Protein AF-A0A813DV75-F1 (afdb_monomer_lite)

pLDDT: mean 82.24, std 19.77, range [37.97, 97.62]

Sequence (112 aa):
MHPDEATDSVVDAALAARRPFAVVPCCVFPRLFQERRLHAGVGVVGYTGLLRYLREEDARIRAVRLPFEGRNLVLFMTSAEALVASQVLCGLLFGLLGLFASPFLKRTSASA

Radius of gyration: 17.95 Å; chains: 1; bounding box: 46×21×54 Å

Structure (mmCIF, N/CA/C/O backbone):
data_AF-A0A813DV75-F1
#
_entry.id   AF-A0A813DV75-F1
#
loop_
_atom_site.group_PDB
_atom_site.id
_atom_site.type_symbol
_atom_site.label_atom_id
_atom_site.label_alt_id
_atom_site.label_comp_id
_atom_site.label_asym_id
_atom_site.label_entity_id
_atom_site.label_seq_id
_atom_site.pdbx_PDB_ins_code
_atom_site.Cartn_x
_atom_site.Cartn_y
_atom_site.Cartn_z
_atom_site.occupancy
_atom_site.B_iso_or_equiv
_atom_site.auth_seq_id
_atom_site.auth_comp_id
_atom_site.auth_asym_id
_atom_site.auth_atom_id
_atom_site.pdbx_PDB_model_num
ATOM 1 N N . MET A 1 1 ? -5.912 13.090 -12.163 1.00 45.34 1 MET A N 1
ATOM 2 C CA . MET A 1 1 ? -4.590 13.066 -11.503 1.00 45.34 1 MET A CA 1
ATOM 3 C C . MET A 1 1 ? -4.751 12.279 -10.213 1.00 45.34 1 MET A C 1
ATOM 5 O O . MET A 1 1 ? -5.554 12.690 -9.388 1.00 45.34 1 MET A O 1
ATOM 9 N N . HIS A 1 2 ? -4.106 11.118 -10.097 1.00 61.59 2 HIS A N 1
ATOM 10 C CA . HIS A 1 2 ? -4.082 10.326 -8.864 1.00 61.59 2 HIS A CA 1
ATOM 11 C C . HIS A 1 2 ? -2.864 10.795 -8.039 1.00 61.59 2 HIS A C 1
ATOM 13 O O . HIS A 1 2 ? -1.774 10.842 -8.608 1.00 61.59 2 HIS A O 1
ATOM 19 N N . PRO A 1 3 ? -3.012 11.193 -6.761 1.00 71.38 3 PRO A N 1
ATOM 20 C CA . PRO A 1 3 ? -1.908 11.686 -5.930 1.00 71.38 3 PRO A CA 1
ATOM 21 C C . PRO A 1 3 ? -1.073 10.523 -5.362 1.00 71.38 3 PRO A C 1
ATOM 23 O O . PRO A 1 3 ? -0.962 10.346 -4.153 1.00 71.38 3 PRO A O 1
ATOM 26 N N . ASP A 1 4 ? -0.496 9.712 -6.251 1.00 82.69 4 ASP A N 1
ATOM 27 C CA . ASP A 1 4 ? 0.244 8.484 -5.907 1.00 82.69 4 ASP A CA 1
ATOM 28 C C . ASP A 1 4 ? 1.472 8.772 -5.034 1.00 82.69 4 ASP A C 1
ATOM 30 O O . ASP A 1 4 ? 1.868 7.949 -4.209 1.00 82.69 4 ASP A O 1
ATOM 34 N N . GLU A 1 5 ? 2.061 9.956 -5.210 1.00 88.75 5 GLU A N 1
ATOM 35 C CA . GLU A 1 5 ? 3.237 10.434 -4.478 1.00 88.75 5 GLU A CA 1
ATOM 36 C C . GLU A 1 5 ? 2.990 10.536 -2.967 1.00 88.75 5 GLU A C 1
ATOM 38 O O . GLU A 1 5 ? 3.929 10.416 -2.188 1.00 88.75 5 GLU A O 1
ATOM 43 N N . ALA A 1 6 ? 1.733 10.698 -2.543 1.00 90.62 6 ALA A N 1
ATOM 44 C CA . ALA A 1 6 ? 1.367 10.812 -1.135 1.00 90.62 6 ALA A CA 1
ATOM 45 C C . ALA A 1 6 ? 1.151 9.456 -0.441 1.00 90.62 6 ALA A C 1
ATOM 47 O O . ALA A 1 6 ? 0.859 9.441 0.754 1.00 90.62 6 ALA A O 1
ATOM 48 N N . THR A 1 7 ? 1.258 8.326 -1.156 1.00 94.31 7 THR A N 1
ATOM 49 C CA . THR A 1 7 ? 0.948 6.994 -0.598 1.00 94.31 7 THR A CA 1
ATOM 50 C C . THR A 1 7 ? 1.753 6.709 0.667 1.00 94.31 7 THR A C 1
ATOM 52 O O . THR A 1 7 ? 1.171 6.319 1.677 1.00 94.31 7 THR A O 1
ATOM 55 N N . ASP A 1 8 ? 3.062 6.959 0.633 1.00 93.62 8 ASP A N 1
ATOM 56 C CA . ASP A 1 8 ? 3.959 6.712 1.766 1.00 93.62 8 ASP A CA 1
ATOM 57 C C . ASP A 1 8 ? 3.582 7.613 2.940 1.00 93.62 8 ASP A C 1
ATOM 59 O O . ASP A 1 8 ? 3.293 7.128 4.027 1.00 93.62 8 ASP A O 1
ATOM 63 N N . SER A 1 9 ? 3.429 8.916 2.690 1.00 94.88 9 SER A N 1
ATOM 64 C CA . SER A 1 9 ? 3.064 9.882 3.729 1.00 94.88 9 SER A CA 1
ATOM 65 C C . SER A 1 9 ? 1.718 9.572 4.389 1.00 94.88 9 SER A C 1
ATOM 67 O O . SER A 1 9 ? 1.551 9.812 5.583 1.00 94.88 9 SER A O 1
ATOM 69 N N . VAL A 1 10 ? 0.748 9.036 3.641 1.00 95.12 10 VAL A N 1
ATOM 70 C CA . VAL A 1 10 ? -0.541 8.595 4.195 1.00 95.12 10 VAL A CA 1
ATOM 71 C C . VAL A 1 10 ? -0.352 7.400 5.127 1.00 95.12 10 VAL A C 1
ATOM 73 O O . VAL A 1 10 ? -0.934 7.384 6.213 1.00 95.12 10 VAL A O 1
ATOM 76 N N . VAL A 1 11 ? 0.448 6.412 4.718 1.00 96.00 11 VAL A N 1
ATOM 77 C CA . VAL A 1 11 ? 0.739 5.219 5.524 1.00 96.00 11 VAL A CA 1
ATOM 78 C C . VAL A 1 11 ? 1.507 5.614 6.785 1.00 96.00 11 VAL A C 1
ATOM 80 O O . VAL A 1 11 ? 1.063 5.290 7.887 1.00 96.00 11 VAL A O 1
ATOM 83 N N . ASP A 1 12 ? 2.567 6.408 6.648 1.00 95.81 12 ASP A N 1
ATOM 84 C CA . ASP A 1 12 ? 3.391 6.894 7.756 1.00 95.81 12 ASP A CA 1
ATOM 85 C C . ASP A 1 12 ? 2.563 7.681 8.772 1.00 95.81 12 ASP A C 1
ATOM 87 O O . ASP A 1 12 ? 2.607 7.411 9.976 1.00 95.81 12 ASP A O 1
ATOM 91 N N . ALA A 1 13 ? 1.745 8.626 8.298 1.00 96.44 13 ALA A N 1
ATOM 92 C CA . ALA A 1 13 ? 0.881 9.421 9.162 1.00 96.44 13 ALA A CA 1
ATOM 93 C C . ALA A 1 13 ? -0.150 8.551 9.894 1.00 96.44 13 ALA A C 1
ATOM 95 O O . ALA A 1 13 ? -0.406 8.766 11.082 1.00 96.44 13 ALA A O 1
ATOM 96 N N . ALA A 1 14 ? -0.734 7.555 9.221 1.00 95.81 14 ALA A N 1
ATOM 97 C CA . ALA A 1 14 ? -1.694 6.646 9.836 1.00 95.81 14 ALA A CA 1
ATOM 98 C C . ALA A 1 14 ? -1.046 5.764 10.913 1.00 95.81 14 ALA A C 1
ATOM 100 O O . ALA A 1 14 ? -1.611 5.619 12.002 1.00 95.81 14 ALA A O 1
ATOM 101 N N . LEU A 1 15 ? 0.148 5.227 10.647 1.00 94.94 15 LEU A N 1
ATOM 102 C CA . LEU A 1 15 ? 0.916 4.434 11.606 1.00 94.94 15 LEU A CA 1
ATOM 103 C C . LEU A 1 15 ? 1.321 5.277 12.822 1.00 94.94 15 LEU A C 1
ATOM 105 O O . LEU A 1 15 ? 1.054 4.878 13.960 1.00 94.94 15 LEU A O 1
ATOM 109 N N . ALA A 1 16 ? 1.866 6.477 12.596 1.00 94.81 16 ALA A N 1
ATOM 110 C CA . ALA A 1 16 ? 2.257 7.410 13.652 1.00 94.81 16 ALA A CA 1
ATOM 111 C C . ALA A 1 16 ? 1.061 7.836 14.520 1.00 94.81 16 ALA A C 1
ATOM 113 O O . ALA A 1 16 ? 1.148 7.858 15.749 1.00 94.81 16 ALA A O 1
ATOM 114 N N . ALA A 1 17 ? -0.088 8.111 13.898 1.00 94.38 17 ALA A N 1
ATOM 115 C CA . ALA A 1 17 ? -1.315 8.489 14.593 1.00 94.38 17 ALA A CA 1
ATOM 116 C C . ALA A 1 17 ? -2.096 7.293 15.171 1.00 94.38 17 ALA A C 1
ATOM 118 O O . ALA A 1 17 ? -3.133 7.499 15.810 1.00 94.38 17 ALA A O 1
ATOM 119 N N . ARG A 1 18 ? -1.637 6.052 14.942 1.00 93.38 18 ARG A N 1
ATOM 120 C CA . ARG A 1 18 ? -2.342 4.803 15.287 1.00 93.38 18 ARG A CA 1
ATOM 121 C C . ARG A 1 18 ? -3.793 4.807 14.801 1.00 93.38 18 ARG A C 1
ATOM 123 O O . ARG A 1 18 ? -4.721 4.471 15.542 1.00 93.38 18 ARG A O 1
ATOM 130 N N . ARG A 1 19 ? -4.004 5.236 13.557 1.00 94.88 19 ARG A N 1
ATOM 131 C CA . ARG A 1 19 ? -5.320 5.287 12.917 1.00 94.88 19 ARG A CA 1
ATOM 132 C C . ARG A 1 19 ? -5.460 4.169 11.887 1.00 94.88 19 ARG A C 1
ATOM 134 O O . ARG A 1 19 ? -4.482 3.820 11.230 1.00 94.88 19 ARG A O 1
ATOM 141 N N . PRO A 1 20 ? -6.672 3.609 11.731 1.00 96.44 20 PRO A N 1
ATOM 142 C CA . PRO A 1 20 ? -6.949 2.740 10.599 1.00 96.44 20 PRO A CA 1
ATOM 143 C C . PRO A 1 20 ? -6.764 3.507 9.288 1.00 96.44 20 PRO A C 1
ATOM 145 O O . PRO A 1 20 ? -7.029 4.710 9.225 1.00 96.44 20 PRO A O 1
ATOM 148 N N . PHE A 1 21 ? -6.365 2.801 8.236 1.00 96.69 21 PHE A N 1
ATOM 149 C CA . PHE A 1 21 ? -6.218 3.374 6.902 1.00 96.69 21 PHE A CA 1
ATOM 150 C C . PHE A 1 21 ? -6.517 2.337 5.823 1.00 96.69 21 PHE A C 1
ATOM 152 O O . PHE A 1 21 ? -6.509 1.133 6.083 1.00 96.69 21 PHE A O 1
ATOM 159 N N . ALA A 1 22 ? -6.754 2.820 4.607 1.00 96.69 22 ALA A N 1
ATOM 160 C CA . ALA A 1 22 ? -6.820 2.012 3.402 1.00 96.69 22 ALA A CA 1
ATOM 161 C C . ALA A 1 22 ? -6.269 2.826 2.225 1.00 96.69 22 ALA A C 1
ATOM 163 O O . ALA A 1 22 ? -6.694 3.960 2.009 1.00 96.69 22 ALA A O 1
ATOM 164 N N . VAL A 1 23 ? -5.333 2.255 1.471 1.00 95.81 23 VAL A N 1
ATOM 165 C CA . VAL A 1 23 ? -4.722 2.869 0.284 1.00 95.81 23 VAL A CA 1
ATOM 166 C C . VAL A 1 23 ? -4.656 1.854 -0.850 1.00 95.81 23 VAL A C 1
ATOM 168 O O . VAL A 1 23 ? -4.474 0.661 -0.613 1.00 95.81 23 VAL A O 1
ATOM 171 N N . VAL A 1 24 ? -4.786 2.316 -2.092 1.00 95.56 24 VAL A N 1
ATOM 172 C CA . VAL A 1 24 ? -4.579 1.495 -3.293 1.00 95.56 24 VAL A CA 1
ATOM 173 C C . VAL A 1 24 ? -3.337 2.026 -4.000 1.00 95.56 24 VAL A C 1
ATOM 175 O O . VAL A 1 24 ? -3.454 2.979 -4.766 1.00 95.56 24 VAL A O 1
ATOM 178 N N . PRO A 1 25 ? -2.146 1.454 -3.749 1.00 94.69 25 PRO A N 1
ATOM 179 C CA . PRO A 1 25 ? -0.934 1.909 -4.417 1.00 94.69 25 PRO A CA 1
ATOM 180 C C . PRO A 1 25 ? -1.039 1.625 -5.921 1.00 94.69 25 PRO A C 1
ATOM 182 O O . PRO A 1 25 ? -1.397 0.500 -6.299 1.00 94.69 25 PRO A O 1
ATOM 185 N N . CYS A 1 26 ? -0.686 2.580 -6.790 1.00 92.31 26 CYS A N 1
ATOM 186 C CA . CYS A 1 26 ? -0.550 2.302 -8.222 1.00 92.31 26 CYS A CA 1
ATOM 187 C C . CYS A 1 26 ? 0.824 2.615 -8.823 1.00 92.31 26 CYS A C 1
ATOM 189 O O . CYS A 1 26 ? 1.379 1.724 -9.488 1.00 92.31 26 CYS A O 1
ATOM 191 N N . CYS A 1 27 ? 1.384 3.806 -8.600 1.00 93.12 27 CYS A N 1
ATOM 192 C CA . CYS A 1 27 ? 2.648 4.232 -9.215 1.00 93.12 27 CYS A CA 1
ATOM 193 C C . CYS A 1 27 ? 3.846 4.145 -8.255 1.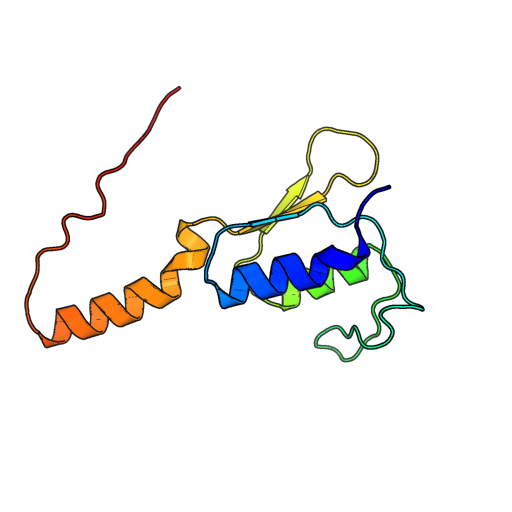00 93.12 27 CYS A C 1
ATOM 195 O O . CYS A 1 27 ? 3.765 4.490 -7.084 1.00 93.12 27 CYS A O 1
ATOM 197 N N . VAL A 1 28 ? 4.991 3.681 -8.771 1.00 93.06 28 VAL A N 1
ATOM 198 C CA . VAL A 1 28 ? 6.200 3.414 -7.961 1.00 93.06 28 VAL A CA 1
ATOM 199 C C . VAL A 1 28 ? 7.185 4.582 -7.976 1.00 93.06 28 VAL A C 1
ATOM 201 O O . VAL A 1 28 ? 7.886 4.791 -6.998 1.00 93.06 28 VAL A O 1
ATOM 204 N N . PHE A 1 29 ? 7.263 5.325 -9.082 1.00 93.69 29 PHE A N 1
ATOM 205 C CA . PHE A 1 29 ? 8.200 6.440 -9.288 1.00 93.69 29 PHE A CA 1
ATOM 206 C C . PHE A 1 29 ? 9.626 6.198 -8.742 1.00 93.69 29 PHE A C 1
ATOM 208 O O . PHE A 1 29 ? 10.119 6.978 -7.931 1.00 93.69 29 PHE A O 1
ATOM 215 N N . PRO A 1 30 ? 10.347 5.161 -9.207 1.00 91.50 30 PRO A N 1
ATOM 216 C CA . PRO A 1 30 ? 11.651 4.794 -8.643 1.00 91.50 30 PRO A CA 1
ATOM 217 C C . PRO A 1 30 ? 12.743 5.856 -8.811 1.00 91.50 30 PRO A C 1
ATOM 219 O O . PRO A 1 30 ? 13.760 5.802 -8.134 1.00 91.50 30 PRO A O 1
ATOM 222 N N . ARG A 1 31 ? 12.554 6.815 -9.729 1.00 93.31 31 ARG A N 1
ATOM 223 C CA . ARG A 1 31 ? 13.455 7.965 -9.891 1.00 93.31 31 ARG A CA 1
ATOM 224 C C . ARG A 1 31 ? 13.173 9.091 -8.898 1.00 93.31 31 ARG A C 1
ATOM 226 O O . ARG A 1 31 ? 14.074 9.886 -8.663 1.00 93.31 31 ARG A O 1
ATOM 233 N N . LEU A 1 32 ? 11.949 9.171 -8.378 1.00 93.44 32 LEU A N 1
ATOM 234 C CA . LEU A 1 32 ? 11.551 10.151 -7.371 1.00 93.44 32 LEU A CA 1
ATOM 235 C C . LEU A 1 32 ? 11.851 9.618 -5.966 1.00 93.44 32 LEU A C 1
ATOM 237 O O . LEU A 1 32 ? 12.465 10.322 -5.181 1.00 93.44 32 LEU A O 1
ATOM 241 N N . PHE A 1 33 ? 11.500 8.356 -5.708 1.00 93.75 33 PHE A N 1
ATOM 242 C CA . PHE A 1 33 ? 11.679 7.684 -4.418 1.00 93.75 33 PHE A CA 1
ATOM 243 C C . PHE A 1 33 ? 12.865 6.713 -4.457 1.00 93.75 33 PHE A C 1
ATOM 245 O O . PHE A 1 33 ? 12.718 5.491 -4.329 1.00 93.75 33 PHE A O 1
ATOM 252 N N . GLN A 1 34 ? 14.054 7.255 -4.720 1.00 94.69 34 GLN A N 1
ATOM 253 C CA . GLN A 1 34 ? 15.292 6.479 -4.870 1.00 94.69 34 GLN A CA 1
ATOM 254 C C . GLN A 1 34 ? 15.800 5.906 -3.548 1.00 94.69 34 GLN A C 1
ATOM 256 O O . GLN A 1 34 ? 16.656 5.023 -3.556 1.00 94.69 34 GLN A O 1
ATOM 261 N N . GLU A 1 35 ? 15.298 6.404 -2.428 1.00 95.12 35 GLU A N 1
ATOM 262 C CA . GLU A 1 35 ? 15.618 6.040 -1.055 1.00 95.12 35 GLU A CA 1
ATOM 263 C C . GLU A 1 35 ? 14.841 4.818 -0.561 1.00 95.12 35 GLU A C 1
ATOM 265 O O . GLU A 1 35 ? 15.296 4.160 0.370 1.00 95.12 35 GLU A O 1
ATOM 270 N N . ARG A 1 36 ? 13.729 4.446 -1.211 1.00 95.50 36 ARG A N 1
ATOM 271 C CA . ARG A 1 36 ? 12.939 3.274 -0.811 1.00 95.50 36 ARG A CA 1
ATOM 272 C C . ARG A 1 36 ? 13.764 1.997 -0.883 1.00 95.50 36 ARG A C 1
ATOM 274 O O . ARG A 1 36 ? 14.258 1.606 -1.952 1.00 95.50 36 ARG A O 1
ATOM 281 N N . ARG A 1 37 ? 13.886 1.309 0.246 1.00 97.12 37 ARG A N 1
ATOM 282 C CA . ARG A 1 37 ? 14.591 0.031 0.373 1.00 97.12 37 ARG A CA 1
ATOM 283 C C . ARG A 1 37 ? 13.703 -0.957 1.111 1.00 97.12 37 ARG A C 1
ATOM 285 O O . ARG A 1 37 ? 13.087 -0.610 2.108 1.00 97.12 37 ARG A O 1
ATOM 292 N N . LEU A 1 38 ? 13.665 -2.190 0.619 1.00 96.62 38 LEU A N 1
ATOM 293 C CA . LEU A 1 38 ? 13.177 -3.322 1.403 1.00 96.62 38 LEU A CA 1
ATOM 294 C C . LEU A 1 38 ? 14.126 -3.568 2.583 1.00 96.62 38 LEU A C 1
ATOM 296 O O . LEU A 1 38 ? 15.307 -3.229 2.491 1.00 96.62 38 LEU A O 1
ATOM 300 N N . HIS A 1 39 ? 13.671 -4.265 3.625 1.00 95.56 39 HIS A N 1
ATOM 301 C CA . HIS A 1 39 ? 14.510 -4.656 4.773 1.00 95.56 39 HIS A CA 1
ATOM 302 C C . HIS A 1 39 ? 15.764 -5.440 4.364 1.00 95.56 39 HIS A C 1
ATOM 304 O O . HIS A 1 39 ? 16.797 -5.368 5.018 1.00 95.56 39 HIS A O 1
ATOM 310 N N . ALA A 1 40 ? 15.708 -6.146 3.230 1.00 94.31 40 ALA A N 1
ATOM 311 C CA . ALA A 1 40 ? 16.855 -6.832 2.632 1.00 94.31 40 ALA A CA 1
ATOM 312 C C . ALA A 1 40 ? 17.879 -5.892 1.947 1.00 94.31 40 ALA A C 1
ATOM 314 O O . ALA A 1 40 ? 18.819 -6.370 1.318 1.00 94.31 40 ALA A O 1
ATOM 315 N N . GLY A 1 41 ? 17.679 -4.571 1.990 1.00 94.81 41 GLY A N 1
ATOM 316 C CA . GLY A 1 41 ? 18.529 -3.561 1.347 1.00 94.81 41 GLY A CA 1
ATOM 317 C C . GLY A 1 41 ? 18.287 -3.370 -0.156 1.00 94.81 41 GLY A C 1
ATOM 318 O O . GLY A 1 41 ? 18.999 -2.610 -0.809 1.00 94.81 41 GLY A O 1
ATOM 319 N N . VAL A 1 42 ? 17.286 -4.041 -0.732 1.00 95.25 42 VAL A N 1
ATOM 320 C CA . VAL A 1 42 ? 16.991 -3.996 -2.175 1.00 95.25 42 VAL A CA 1
ATOM 321 C C . VAL A 1 42 ? 16.134 -2.773 -2.516 1.00 95.25 42 VAL A C 1
ATOM 323 O O . VAL A 1 42 ? 15.144 -2.499 -1.840 1.00 95.25 42 VAL A O 1
ATOM 326 N N . GLY A 1 43 ? 16.489 -2.053 -3.585 1.00 96.75 43 GLY A N 1
ATOM 327 C CA . GLY A 1 43 ? 15.735 -0.896 -4.081 1.00 96.75 43 GLY A CA 1
ATOM 328 C C . GLY A 1 43 ? 14.338 -1.241 -4.608 1.00 96.75 43 GLY A C 1
ATOM 329 O O . GLY A 1 43 ? 14.122 -2.285 -5.228 1.00 96.75 43 GLY A O 1
ATOM 330 N N . VAL A 1 44 ? 13.381 -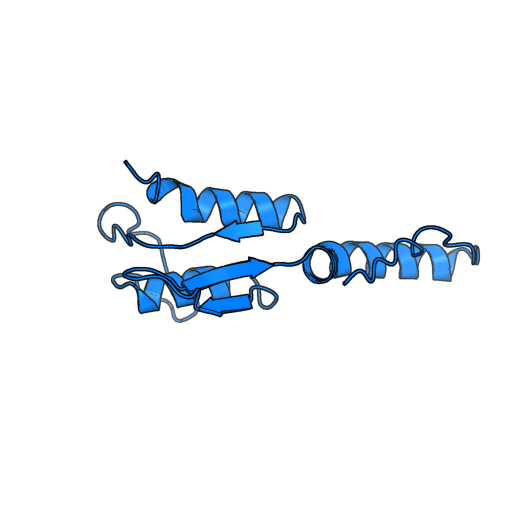0.338 -4.395 1.00 96.81 44 VAL A N 1
ATOM 331 C CA . VAL A 1 44 ? 11.980 -0.523 -4.799 1.00 96.81 44 VAL A CA 1
ATOM 332 C C . VAL A 1 44 ? 11.742 0.046 -6.199 1.00 96.81 44 VAL A C 1
ATOM 334 O O . VAL A 1 44 ? 11.489 1.233 -6.372 1.00 96.81 44 VAL A O 1
ATOM 337 N N . VAL A 1 45 ? 11.814 -0.812 -7.221 1.00 94.81 45 VAL A N 1
ATOM 338 C CA . VAL A 1 45 ? 11.696 -0.390 -8.636 1.00 94.81 45 VAL A CA 1
ATOM 339 C C . VAL A 1 45 ? 10.414 -0.828 -9.342 1.00 94.81 45 VAL A C 1
ATOM 341 O O . VAL A 1 45 ? 10.115 -0.357 -10.437 1.00 94.81 45 VAL A O 1
ATOM 344 N N . GLY A 1 46 ? 9.634 -1.715 -8.725 1.00 95.19 46 GLY A N 1
ATOM 345 C CA . GLY A 1 46 ? 8.449 -2.316 -9.332 1.00 95.19 46 GLY A CA 1
ATOM 346 C C . GLY A 1 46 ? 7.258 -2.371 -8.388 1.00 95.19 46 GLY A C 1
ATOM 347 O O . GLY A 1 46 ? 7.392 -2.205 -7.179 1.00 95.19 46 GLY A O 1
ATOM 348 N N . TYR A 1 47 ? 6.080 -2.631 -8.955 1.00 95.44 47 TYR A N 1
ATOM 349 C CA . TYR A 1 47 ? 4.817 -2.627 -8.214 1.00 95.44 47 TYR A CA 1
ATOM 350 C C . TYR A 1 47 ? 4.798 -3.640 -7.064 1.00 95.44 47 TYR A C 1
ATOM 352 O O . TYR A 1 47 ? 4.410 -3.315 -5.949 1.00 95.44 47 TYR A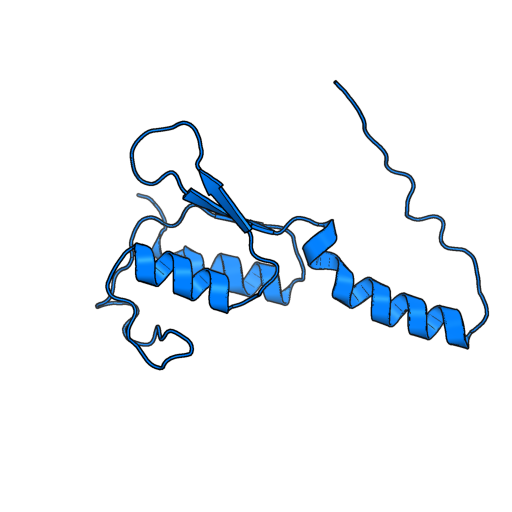 O 1
ATOM 360 N N . THR A 1 48 ? 5.272 -4.859 -7.315 1.00 95.88 48 THR A N 1
ATOM 361 C CA . THR A 1 48 ? 5.398 -5.894 -6.279 1.00 95.88 48 THR A CA 1
ATOM 362 C C . THR A 1 48 ? 6.368 -5.478 -5.176 1.00 95.88 48 THR A C 1
ATOM 364 O O . THR A 1 48 ? 6.107 -5.743 -4.005 1.00 95.88 48 THR A O 1
ATOM 367 N N . GLY A 1 49 ? 7.447 -4.779 -5.540 1.00 96.56 49 GLY A N 1
ATOM 368 C CA . GLY A 1 49 ? 8.382 -4.174 -4.598 1.00 96.56 49 GLY A CA 1
ATOM 369 C C . GLY A 1 49 ? 7.716 -3.107 -3.735 1.00 96.56 49 GLY A C 1
ATOM 370 O O . GLY A 1 49 ? 7.902 -3.130 -2.529 1.00 96.56 49 GLY A O 1
ATOM 371 N N . LEU A 1 50 ? 6.895 -2.230 -4.325 1.00 96.88 50 LEU A N 1
ATOM 372 C CA . LEU A 1 50 ? 6.157 -1.194 -3.594 1.00 96.88 50 LEU A CA 1
ATOM 373 C C . LEU A 1 50 ? 5.177 -1.804 -2.589 1.00 96.88 50 LEU A C 1
ATOM 375 O O . LEU A 1 50 ? 5.144 -1.401 -1.432 1.00 96.88 50 LEU A O 1
ATOM 379 N N . LEU A 1 51 ? 4.416 -2.820 -3.005 1.00 97.19 51 LEU A N 1
ATOM 380 C CA . LEU A 1 51 ? 3.504 -3.522 -2.101 1.00 97.19 51 LEU A CA 1
ATOM 381 C C . LEU A 1 51 ? 4.240 -4.200 -0.946 1.00 97.19 51 LEU A C 1
ATOM 383 O O . LEU A 1 51 ? 3.730 -4.240 0.170 1.00 97.19 51 LEU A O 1
ATOM 387 N N . ARG A 1 52 ? 5.417 -4.768 -1.219 1.00 97.44 52 ARG A N 1
ATOM 388 C CA . ARG A 1 52 ? 6.245 -5.396 -0.193 1.00 97.44 52 ARG A CA 1
ATOM 389 C C . ARG A 1 52 ? 6.821 -4.355 0.764 1.00 97.44 52 ARG A C 1
ATOM 391 O O . ARG A 1 52 ? 6.701 -4.549 1.963 1.00 97.44 52 ARG A O 1
ATOM 398 N N . TYR A 1 53 ? 7.367 -3.268 0.229 1.00 97.62 53 TYR A N 1
ATOM 399 C CA . TYR A 1 53 ? 7.908 -2.139 0.980 1.00 97.62 53 TYR A CA 1
ATOM 400 C C . TYR A 1 53 ? 6.888 -1.596 1.988 1.00 97.62 53 TYR A C 1
ATOM 402 O O . TYR A 1 53 ? 7.132 -1.642 3.186 1.00 97.62 53 TYR A O 1
ATOM 410 N N . LEU A 1 54 ? 5.683 -1.243 1.531 1.00 97.25 54 LEU A N 1
ATOM 411 C CA . LEU A 1 54 ? 4.629 -0.715 2.407 1.00 97.25 54 LEU A CA 1
ATOM 412 C C . LEU A 1 54 ? 4.152 -1.719 3.470 1.00 97.25 54 LEU A C 1
ATOM 414 O O . LEU A 1 54 ? 3.698 -1.319 4.534 1.00 97.25 54 LEU A O 1
ATOM 418 N N . ARG A 1 55 ? 4.219 -3.028 3.200 1.00 97.12 55 ARG A N 1
ATOM 419 C CA . ARG A 1 55 ? 3.867 -4.069 4.185 1.00 97.12 55 ARG A CA 1
ATOM 420 C C . ARG A 1 55 ? 4.992 -4.366 5.175 1.00 97.12 55 ARG A C 1
ATOM 422 O O . ARG A 1 55 ? 4.726 -4.950 6.219 1.00 97.12 55 ARG A O 1
ATOM 429 N N . GLU A 1 56 ? 6.227 -4.024 4.830 1.00 97.19 56 GLU A N 1
ATOM 430 C CA . GLU A 1 56 ? 7.396 -4.166 5.697 1.00 97.19 56 GLU A CA 1
ATOM 431 C C . GLU A 1 56 ? 7.453 -3.058 6.768 1.00 97.19 56 GLU A C 1
ATOM 433 O O . GLU A 1 56 ? 8.083 -3.281 7.802 1.00 97.19 56 GLU A O 1
ATOM 438 N N . GLU A 1 57 ? 6.737 -1.940 6.574 1.00 95.31 57 GLU A N 1
ATOM 439 C CA . GLU A 1 57 ? 6.577 -0.860 7.567 1.00 95.31 57 GLU A CA 1
ATOM 440 C C . GLU A 1 57 ? 5.862 -1.329 8.847 1.00 95.31 57 GLU A C 1
ATOM 442 O O . GLU A 1 57 ?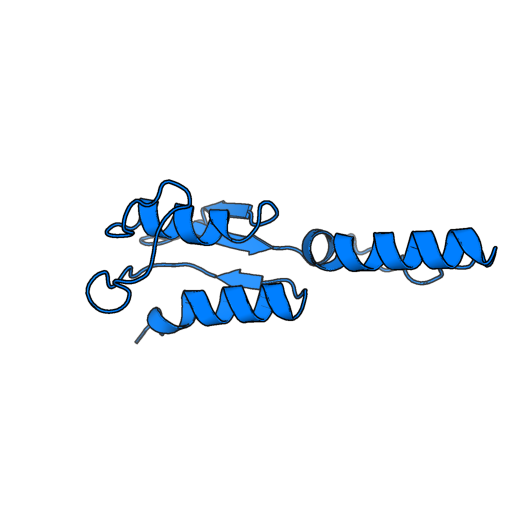 6.233 -0.948 9.956 1.00 95.31 57 GLU A O 1
ATOM 447 N N . ASP A 1 58 ? 4.844 -2.191 8.726 1.00 95.56 58 ASP A N 1
ATOM 448 C CA . ASP A 1 58 ? 4.143 -2.753 9.883 1.00 95.56 58 ASP A CA 1
ATOM 449 C C . ASP A 1 58 ? 3.500 -4.113 9.563 1.00 95.56 58 ASP A C 1
ATOM 451 O O . ASP A 1 58 ? 2.703 -4.256 8.631 1.00 95.56 58 ASP A O 1
ATOM 455 N N . ALA A 1 59 ? 3.790 -5.119 10.394 1.00 94.56 59 ALA A N 1
ATOM 456 C CA . ALA A 1 59 ? 3.303 -6.491 10.224 1.00 94.56 59 ALA A CA 1
ATOM 457 C C . ALA A 1 59 ? 1.768 -6.630 10.278 1.00 94.56 59 ALA A C 1
ATOM 459 O O . ALA A 1 59 ? 1.221 -7.640 9.829 1.00 94.56 59 ALA A O 1
ATOM 460 N N . ARG A 1 60 ? 1.061 -5.635 10.826 1.00 95.62 60 ARG A N 1
ATOM 461 C CA . ARG A 1 60 ? -0.405 -5.595 10.902 1.00 95.62 60 ARG A CA 1
ATOM 462 C C . ARG A 1 60 ? -1.052 -5.152 9.589 1.00 95.62 60 ARG A C 1
ATOM 464 O O . ARG A 1 60 ? -2.269 -5.260 9.463 1.00 95.62 60 ARG A O 1
ATOM 471 N N . ILE A 1 61 ? -0.286 -4.647 8.620 1.00 96.94 61 ILE A N 1
ATOM 472 C CA . ILE A 1 61 ? -0.824 -4.195 7.333 1.00 96.94 61 ILE A CA 1
ATOM 473 C C . ILE A 1 61 ? -1.274 -5.398 6.503 1.00 96.94 61 ILE A C 1
ATOM 475 O O . ILE A 1 61 ? -0.511 -6.317 6.181 1.00 96.94 61 ILE A O 1
ATOM 479 N N . ARG A 1 62 ? -2.543 -5.362 6.104 1.00 97.00 62 ARG A N 1
ATOM 480 C CA . ARG A 1 62 ? -3.208 -6.405 5.326 1.00 97.00 62 ARG A CA 1
ATOM 481 C C . ARG A 1 62 ? -3.401 -5.974 3.885 1.00 97.00 62 ARG A C 1
ATOM 483 O O . ARG A 1 62 ? -3.373 -4.793 3.562 1.00 97.00 62 ARG A O 1
ATOM 490 N N . ALA A 1 63 ? -3.614 -6.962 3.024 1.00 97.06 63 ALA A N 1
ATOM 491 C CA . ALA A 1 63 ? -3.854 -6.769 1.604 1.00 97.06 63 ALA A CA 1
ATOM 492 C C . ALA A 1 63 ? -5.116 -7.518 1.173 1.00 97.06 63 ALA A C 1
ATOM 494 O O . ALA A 1 63 ? -5.291 -8.683 1.533 1.00 97.06 63 ALA A O 1
ATOM 495 N N . VAL A 1 64 ? -5.968 -6.886 0.367 1.00 97.38 64 VAL A N 1
ATOM 496 C CA . VAL A 1 64 ? -7.076 -7.567 -0.320 1.00 97.38 64 VAL A CA 1
ATOM 497 C C . VAL A 1 64 ? -7.202 -7.059 -1.753 1.00 97.38 64 VAL A C 1
ATOM 499 O O . VAL A 1 64 ? -6.833 -5.928 -2.063 1.00 97.38 64 VAL A O 1
ATOM 502 N N . ARG A 1 65 ? -7.676 -7.921 -2.654 1.00 97.19 65 ARG A N 1
ATOM 503 C CA . ARG A 1 65 ? -7.970 -7.552 -4.040 1.00 97.19 65 ARG A CA 1
ATOM 504 C C . ARG A 1 65 ? -9.423 -7.104 -4.149 1.00 97.19 65 ARG A C 1
ATOM 506 O O . ARG A 1 65 ? -10.321 -7.835 -3.743 1.00 97.19 65 ARG A O 1
ATOM 513 N N . LEU A 1 66 ? -9.637 -5.928 -4.715 1.00 95.94 66 LEU A N 1
ATOM 514 C CA . LEU A 1 66 ? -10.948 -5.352 -4.977 1.00 95.94 66 LEU A CA 1
ATOM 515 C C . LEU A 1 66 ? -11.456 -5.776 -6.370 1.00 95.94 66 LEU A C 1
ATOM 517 O O . LEU A 1 66 ? -10.644 -5.999 -7.273 1.00 95.94 66 LEU A O 1
ATOM 521 N N . PRO A 1 67 ? -12.781 -5.898 -6.569 1.00 96.25 67 PRO A N 1
ATOM 522 C CA . PRO A 1 67 ? -13.369 -6.407 -7.808 1.00 96.25 67 PRO A CA 1
ATOM 523 C C . PRO A 1 67 ? -13.474 -5.317 -8.891 1.00 96.25 67 PRO A C 1
ATOM 525 O O . PRO A 1 67 ? -14.557 -5.029 -9.390 1.00 96.25 67 PRO A O 1
ATOM 528 N N . PHE A 1 68 ? -12.353 -4.683 -9.243 1.00 94.25 68 PHE A N 1
ATOM 529 C CA . PHE A 1 68 ? -12.271 -3.729 -10.354 1.00 94.25 68 PHE A CA 1
ATOM 530 C C . PHE A 1 68 ? -10.959 -3.881 -11.137 1.00 94.25 68 PHE A C 1
ATOM 532 O O . PHE A 1 68 ? -10.013 -4.520 -10.669 1.00 94.25 68 PHE A O 1
ATOM 539 N N . GLU A 1 69 ? -10.916 -3.328 -12.349 1.00 92.19 69 GLU A N 1
ATOM 540 C CA . GLU A 1 69 ? -9.783 -3.459 -13.271 1.00 92.19 69 GLU A CA 1
ATOM 541 C C . GLU A 1 69 ? -8.589 -2.552 -12.930 1.00 92.19 69 GLU A C 1
ATOM 543 O O . GLU A 1 69 ? -8.710 -1.513 -12.288 1.00 92.19 69 GLU A O 1
ATOM 548 N N . GLY A 1 70 ? -7.398 -2.928 -13.399 1.00 90.81 70 GLY A N 1
ATOM 549 C CA . GLY A 1 70 ? -6.172 -2.170 -13.155 1.00 90.81 70 GLY A CA 1
ATOM 550 C C . GLY A 1 70 ? -5.538 -2.473 -11.795 1.00 90.81 70 GLY A C 1
ATOM 551 O O . GLY A 1 70 ? -5.414 -3.630 -11.386 1.00 90.81 70 GLY A O 1
ATOM 552 N N . ARG A 1 71 ? -5.051 -1.433 -11.108 1.00 92.56 71 ARG A N 1
ATOM 553 C CA . ARG A 1 71 ? -4.413 -1.557 -9.789 1.00 92.56 71 ARG A CA 1
ATOM 554 C C . ARG A 1 71 ? -5.496 -1.657 -8.724 1.00 92.56 71 ARG A C 1
ATOM 556 O O . ARG A 1 71 ? -6.083 -0.658 -8.339 1.00 92.56 71 ARG A O 1
ATOM 563 N N . ASN A 1 72 ? -5.754 -2.878 -8.276 1.00 94.88 72 ASN A N 1
ATOM 564 C CA . ASN A 1 72 ? -6.906 -3.208 -7.438 1.00 94.88 72 ASN A CA 1
ATOM 565 C C . ASN A 1 72 ? -6.531 -3.879 -6.114 1.00 94.88 72 ASN A C 1
ATOM 567 O O . ASN A 1 72 ? -7.375 -4.501 -5.475 1.00 94.88 72 ASN A O 1
ATOM 571 N N . LEU A 1 73 ? -5.267 -3.804 -5.706 1.00 96.50 73 LEU A N 1
ATOM 572 C CA . LEU A 1 73 ? -4.827 -4.339 -4.426 1.00 96.50 73 LEU A CA 1
ATOM 573 C C . LEU A 1 73 ? -4.811 -3.201 -3.406 1.00 96.50 73 LEU A C 1
ATOM 575 O O . LEU A 1 73 ? -4.030 -2.262 -3.541 1.00 96.50 73 LEU A O 1
ATOM 579 N N . VAL A 1 74 ? -5.698 -3.283 -2.416 1.00 96.94 74 VAL A N 1
ATOM 580 C CA . VAL A 1 74 ? -5.765 -2.326 -1.309 1.00 96.94 74 VAL A CA 1
ATOM 581 C C . VAL A 1 74 ? -4.908 -2.835 -0.158 1.00 96.94 74 VAL A C 1
ATOM 583 O O . VAL A 1 74 ? -5.014 -4.000 0.235 1.00 96.94 74 VAL A O 1
ATOM 586 N N . LEU A 1 75 ? -4.057 -1.960 0.367 1.00 97.56 75 LEU A N 1
ATOM 587 C CA . LEU A 1 75 ? -3.360 -2.149 1.630 1.00 97.56 75 LEU A CA 1
ATOM 588 C C . LEU A 1 75 ? -4.128 -1.413 2.720 1.00 97.56 75 LEU A C 1
ATOM 590 O O . LEU A 1 75 ? -4.509 -0.259 2.531 1.00 97.56 75 LEU A O 1
ATOM 594 N N . PHE A 1 76 ? -4.388 -2.077 3.839 1.00 97.19 76 PHE A N 1
ATOM 595 C CA . PHE A 1 76 ? -5.216 -1.509 4.895 1.00 97.19 76 PHE A CA 1
ATOM 596 C C . PHE A 1 76 ? -4.828 -2.010 6.284 1.00 97.19 76 PHE A C 1
ATOM 598 O O . PHE A 1 76 ? -4.233 -3.077 6.440 1.00 97.19 76 PHE A O 1
ATOM 605 N N . MET A 1 77 ? -5.230 -1.240 7.291 1.00 96.06 77 MET A N 1
ATOM 606 C CA . MET A 1 77 ? -5.173 -1.607 8.702 1.00 96.06 77 MET A CA 1
ATOM 607 C C . MET A 1 77 ? -6.492 -1.222 9.370 1.00 96.06 77 MET A C 1
ATOM 609 O O . MET A 1 77 ? -7.003 -0.117 9.178 1.00 96.06 77 MET A O 1
ATOM 613 N N . THR A 1 78 ? -7.060 -2.132 10.155 1.00 94.69 78 THR A N 1
ATOM 614 C CA . THR A 1 78 ? -8.319 -1.912 10.877 1.00 94.69 78 THR A CA 1
ATOM 615 C C . THR A 1 78 ? -8.096 -1.201 12.211 1.00 94.69 78 THR A C 1
ATOM 617 O O . THR A 1 78 ? -6.994 -1.182 12.754 1.00 94.69 78 THR A O 1
ATOM 620 N N . SER A 1 79 ? -9.162 -0.643 12.795 1.00 89.62 79 SER A N 1
ATOM 621 C CA . SER A 1 79 ? -9.081 0.012 14.109 1.00 89.62 79 SER A CA 1
ATOM 622 C C . SER A 1 79 ? -8.636 -0.949 15.209 1.00 89.62 79 SER A C 1
ATOM 624 O O . SER A 1 79 ? -7.907 -0.546 16.110 1.00 89.62 79 SER A O 1
ATOM 626 N N . ALA A 1 80 ? -9.060 -2.216 15.129 1.00 86.06 80 ALA A N 1
ATOM 627 C CA . ALA A 1 80 ? -8.649 -3.244 16.077 1.00 86.06 80 ALA A CA 1
ATOM 628 C C . ALA A 1 80 ? -7.127 -3.417 16.045 1.00 86.06 80 ALA A C 1
ATOM 630 O O . ALA A 1 80 ? -6.487 -3.327 17.083 1.00 86.06 80 ALA A O 1
ATOM 631 N N . GLU A 1 81 ? -6.556 -3.563 14.848 1.00 85.44 81 GLU A N 1
ATOM 632 C CA . GLU A 1 81 ? -5.114 -3.695 14.629 1.00 85.44 81 GLU A CA 1
ATOM 633 C C . GLU A 1 81 ? -4.353 -2.419 15.023 1.00 85.44 81 GLU A C 1
ATOM 635 O O . GLU A 1 81 ? -3.329 -2.508 15.698 1.00 85.44 81 GLU A O 1
ATOM 640 N N . ALA A 1 82 ? -4.862 -1.229 14.689 1.00 82.00 82 ALA A N 1
ATOM 641 C CA . ALA A 1 82 ? -4.206 0.047 14.983 1.00 82.00 82 ALA A CA 1
ATOM 642 C C . ALA A 1 82 ? -4.089 0.336 16.495 1.00 82.00 82 ALA A C 1
ATOM 644 O O . ALA A 1 82 ? -3.087 0.898 16.946 1.00 82.00 82 ALA A O 1
ATOM 645 N N . LEU A 1 83 ? -5.078 -0.089 17.293 1.00 77.75 83 LEU A N 1
ATOM 646 C CA . LEU A 1 83 ? -5.192 0.236 18.721 1.00 77.75 83 LEU A CA 1
ATOM 647 C C . LEU A 1 83 ? -4.520 -0.770 19.675 1.00 77.75 83 LEU A C 1
ATOM 649 O O . LEU A 1 83 ? -4.359 -0.437 20.853 1.00 77.75 83 LEU A O 1
ATOM 653 N N . VAL A 1 84 ? -4.087 -1.952 19.210 1.00 65.50 84 VAL A N 1
ATOM 654 C CA . VAL A 1 84 ? -3.550 -3.028 20.082 1.00 65.50 84 VAL A CA 1
ATOM 655 C C . VAL A 1 84 ? -2.392 -2.543 20.969 1.00 65.50 84 VAL A C 1
ATOM 657 O O . VAL A 1 84 ? -2.345 -2.860 22.156 1.00 65.50 84 VAL A O 1
ATOM 660 N N . ALA A 1 85 ? -1.508 -1.683 20.454 1.00 56.50 85 ALA A N 1
ATOM 661 C CA . ALA A 1 85 ? -0.390 -1.129 21.227 1.00 56.50 85 ALA A CA 1
ATOM 662 C C . ALA A 1 85 ? -0.838 -0.207 22.381 1.00 56.50 85 ALA A C 1
ATOM 664 O O . ALA A 1 85 ? -0.186 -0.138 23.421 1.00 56.50 85 ALA A O 1
ATOM 665 N N . SER A 1 86 ? -1.965 0.494 22.220 1.00 53.50 86 SER A N 1
ATOM 666 C CA . SER A 1 86 ? -2.511 1.371 23.260 1.00 53.50 86 SER A CA 1
ATOM 667 C C . SER A 1 86 ? -3.243 0.588 24.350 1.00 53.50 86 SER A C 1
ATOM 669 O O . SER A 1 86 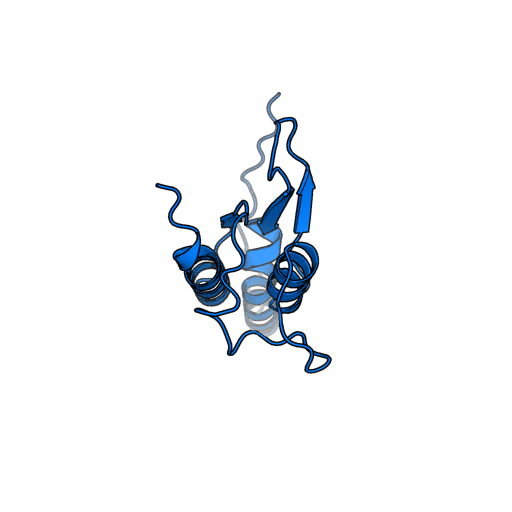? -3.261 1.023 25.498 1.00 53.50 86 SER A O 1
ATOM 671 N N . GLN A 1 87 ? -3.843 -0.556 24.013 1.00 52.44 87 GLN A N 1
ATOM 672 C CA . GLN A 1 87 ? -4.600 -1.379 24.958 1.00 52.44 87 GLN A CA 1
ATOM 673 C C . GLN A 1 87 ? -3.705 -2.212 25.876 1.00 52.44 87 GLN A C 1
ATOM 675 O O . GLN A 1 87 ? -4.057 -2.373 27.038 1.00 52.44 87 GLN A O 1
ATOM 680 N N . VAL A 1 88 ? -2.542 -2.684 25.411 1.00 55.03 88 VAL A N 1
ATOM 681 C CA . VAL A 1 88 ? -1.582 -3.400 26.274 1.00 55.03 88 VAL A CA 1
ATOM 682 C C . VAL A 1 88 ? -0.990 -2.459 27.325 1.00 55.03 88 VAL A C 1
ATOM 684 O O . VAL A 1 88 ? -0.936 -2.813 28.498 1.00 55.03 88 VAL A O 1
ATOM 687 N N . LEU A 1 89 ? -0.624 -1.230 26.938 1.00 52.91 89 LEU A N 1
ATOM 688 C CA . LEU A 1 89 ? -0.101 -0.233 27.879 1.00 52.91 89 LEU A CA 1
ATOM 689 C C . LEU A 1 89 ? -1.164 0.181 28.909 1.00 52.91 89 LEU A C 1
ATOM 691 O O . LEU A 1 89 ? -0.875 0.278 30.096 1.00 52.91 89 LEU A O 1
ATOM 695 N N . CYS A 1 90 ? -2.405 0.367 28.451 1.00 49.41 90 CYS A N 1
ATOM 696 C CA . CYS A 1 90 ? -3.553 0.658 29.301 1.00 49.41 90 CYS A CA 1
ATOM 697 C C . CYS A 1 90 ? -3.841 -0.524 30.247 1.00 49.41 90 CYS A C 1
ATOM 699 O O . CYS A 1 90 ? -3.878 -0.346 31.456 1.00 49.41 90 CYS A O 1
ATOM 701 N N . GLY A 1 91 ? -3.937 -1.753 29.735 1.00 52.16 91 GLY A N 1
ATOM 702 C CA . GLY A 1 91 ? -4.192 -2.959 30.526 1.00 52.16 91 GLY A CA 1
ATOM 703 C C . GLY A 1 91 ? -3.110 -3.263 31.565 1.00 52.16 91 GLY A C 1
ATOM 704 O O . GLY A 1 91 ? -3.442 -3.690 32.666 1.00 52.16 91 GLY A O 1
ATOM 705 N N . LEU A 1 92 ? -1.837 -2.984 31.269 1.00 55.50 92 LEU A N 1
ATOM 706 C CA . LEU A 1 92 ? -0.746 -3.100 32.243 1.00 55.50 92 LEU A CA 1
ATOM 707 C C . LEU A 1 92 ? -0.818 -2.006 33.321 1.00 55.50 92 LEU A C 1
ATOM 709 O O . LEU A 1 92 ? -0.623 -2.310 34.496 1.00 55.50 92 LEU A O 1
ATOM 713 N N . LEU A 1 93 ? -1.163 -0.763 32.959 1.00 53.16 93 LEU A N 1
ATOM 714 C CA . LEU A 1 93 ? -1.370 0.316 33.934 1.00 53.16 93 LEU A CA 1
ATOM 715 C C . LEU A 1 93 ? -2.591 0.053 34.835 1.00 53.16 93 LEU A C 1
ATOM 717 O O . LEU A 1 93 ? -2.519 0.227 36.048 1.00 53.16 93 LEU A O 1
ATOM 721 N N . PHE A 1 94 ? -3.707 -0.396 34.254 1.00 52.75 94 PHE A N 1
ATOM 722 C CA . PHE A 1 94 ? -4.939 -0.720 34.980 1.00 52.75 94 PHE A CA 1
ATOM 723 C C . PHE A 1 94 ? -4.804 -2.004 35.813 1.00 52.75 94 PHE A C 1
ATOM 725 O O . PHE A 1 94 ? -5.368 -2.079 36.903 1.00 52.75 94 PHE A O 1
ATOM 732 N N . GLY A 1 95 ? -4.013 -2.982 35.355 1.00 55.03 95 GLY A N 1
ATOM 733 C CA . GLY A 1 95 ? -3.693 -4.202 36.100 1.00 55.03 95 GLY A CA 1
ATOM 734 C C . GLY A 1 95 ? -2.822 -3.955 37.337 1.00 55.03 95 GLY A C 1
ATOM 735 O O . GLY A 1 95 ? -3.011 -4.623 38.348 1.00 55.03 95 GLY A O 1
ATOM 736 N N . LEU A 1 96 ? -1.929 -2.960 37.297 1.00 56.81 96 LEU A N 1
ATOM 737 C CA . LEU A 1 96 ? -1.131 -2.525 38.453 1.00 56.81 96 LEU A CA 1
ATOM 738 C C . LEU A 1 96 ? -1.924 -1.667 39.456 1.00 56.81 96 LEU A C 1
ATOM 740 O O . LEU A 1 96 ? -1.588 -1.656 40.636 1.00 56.81 96 LEU A O 1
ATOM 744 N N . LEU A 1 97 ? -2.976 -0.970 39.009 1.00 57.56 97 LEU A N 1
ATOM 745 C CA . LEU A 1 97 ? -3.793 -0.078 39.848 1.00 57.56 97 LEU A CA 1
ATOM 746 C C . LEU A 1 97 ? -5.096 -0.710 40.369 1.00 57.56 97 LEU A C 1
ATOM 748 O O . LEU A 1 97 ? -5.795 -0.080 41.155 1.00 57.56 97 LEU A O 1
ATOM 752 N N . GLY A 1 98 ? -5.446 -1.935 39.965 1.00 53.53 98 GLY A N 1
ATOM 753 C CA . GLY A 1 98 ? -6.600 -2.662 40.514 1.00 53.53 98 GLY A CA 1
ATOM 754 C C . GLY A 1 98 ? -7.983 -2.084 40.172 1.00 53.53 98 GLY A C 1
ATOM 755 O O . GLY A 1 98 ? -8.981 -2.536 40.730 1.00 53.53 98 GLY A O 1
ATOM 756 N N . LEU A 1 99 ? -8.092 -1.124 39.246 1.00 54.06 99 LEU A N 1
ATOM 757 C CA . LEU A 1 99 ? -9.386 -0.610 38.779 1.00 54.06 99 LEU A CA 1
ATOM 758 C C . LEU A 1 99 ? -9.889 -1.414 37.571 1.00 54.06 99 LEU A C 1
ATOM 760 O O . LEU A 1 99 ? -9.717 -1.032 36.414 1.00 54.06 99 LEU A O 1
ATOM 764 N N . PHE A 1 100 ? -10.564 -2.531 37.842 1.00 52.62 100 PHE A N 1
ATOM 765 C CA . PHE A 1 100 ? -11.386 -3.223 36.848 1.00 52.62 100 PHE A CA 1
ATOM 766 C C . PHE A 1 100 ? -12.687 -2.440 36.605 1.00 52.62 100 PHE A C 1
ATOM 768 O O . PHE A 1 100 ? -13.709 -2.693 37.235 1.00 52.62 100 PHE A O 1
ATOM 775 N N . ALA A 1 101 ? -12.667 -1.487 35.673 1.00 48.03 101 ALA A N 1
ATOM 776 C CA . ALA A 1 101 ? -13.885 -0.974 35.043 1.00 48.03 101 ALA A CA 1
ATOM 777 C C . ALA A 1 101 ? -13.564 -0.380 33.663 1.00 48.03 101 ALA A C 1
ATOM 779 O O . ALA A 1 101 ? -13.353 0.819 33.512 1.00 48.03 101 ALA A O 1
ATOM 780 N N . SER A 1 102 ? -13.539 -1.228 32.633 1.00 51.53 102 SER A N 1
ATOM 781 C CA . SER A 1 102 ? -13.602 -0.783 31.236 1.00 51.53 102 SER A CA 1
ATOM 782 C C . SER A 1 102 ? -15.056 -0.830 30.753 1.00 51.53 102 SER A C 1
ATOM 784 O O . SER A 1 102 ? -15.559 -1.930 30.534 1.00 51.53 102 SER A O 1
ATOM 786 N N . PRO A 1 103 ? -15.747 0.305 30.522 1.00 48.88 103 PRO A N 1
ATOM 787 C CA . PRO A 1 103 ? -17.042 0.289 29.848 1.00 48.88 103 PRO A CA 1
ATOM 788 C C . PRO A 1 103 ? -16.940 0.480 28.321 1.00 48.88 103 PRO A C 1
ATOM 790 O O . PRO A 1 103 ? -17.962 0.501 27.644 1.00 48.88 103 PRO A O 1
ATOM 793 N N . PHE A 1 104 ? -15.744 0.604 27.729 1.00 50.47 104 PHE A N 1
ATOM 794 C CA . PHE A 1 104 ? -15.614 1.125 26.357 1.00 50.47 104 PHE A CA 1
ATOM 795 C C . PHE A 1 104 ? -15.637 0.090 25.212 1.00 50.47 104 PHE A C 1
ATOM 797 O O . PHE A 1 104 ? -15.335 0.433 24.072 1.00 50.47 104 PHE A O 1
ATOM 804 N N . LEU A 1 105 ? -16.030 -1.165 25.471 1.00 49.19 105 LEU A N 1
ATOM 805 C CA . LEU A 1 105 ? -16.135 -2.214 24.439 1.00 49.19 105 LEU A CA 1
ATOM 806 C C . LEU A 1 105 ? -17.568 -2.730 24.212 1.00 49.19 105 LEU A C 1
ATOM 808 O O . LEU A 1 105 ? -17.792 -3.912 23.969 1.00 49.19 105 LEU A O 1
ATOM 812 N N . LYS A 1 106 ? -18.562 -1.838 24.238 1.00 43.97 106 LYS A N 1
ATOM 813 C CA . LYS A 1 106 ? -19.882 -2.114 23.647 1.00 43.97 106 LYS A CA 1
ATOM 814 C C . LYS A 1 106 ? -20.214 -1.096 22.562 1.00 43.97 106 LYS A C 1
ATOM 816 O O . LYS A 1 106 ? -21.008 -0.185 22.755 1.00 43.97 106 LYS A O 1
ATOM 821 N N . ARG A 1 107 ? -19.641 -1.302 21.377 1.00 44.12 107 ARG A N 1
ATOM 822 C CA . ARG A 1 107 ? -20.337 -0.974 20.127 1.00 44.12 107 ARG A CA 1
ATOM 823 C C . ARG A 1 107 ? -20.176 -2.129 19.149 1.00 44.12 107 ARG A C 1
ATOM 825 O O . ARG A 1 107 ? -19.346 -2.127 18.251 1.00 44.12 107 ARG A O 1
ATOM 832 N N . THR A 1 108 ? -20.972 -3.157 19.411 1.00 50.44 108 THR A N 1
ATOM 833 C CA . THR A 1 108 ? -21.432 -4.113 18.411 1.00 50.44 108 THR A CA 1
ATOM 834 C C . THR A 1 108 ? -22.296 -3.389 17.378 1.00 50.44 108 THR A C 1
ATOM 836 O O . THR A 1 108 ? -23.256 -2.716 17.746 1.00 50.44 108 THR A O 1
ATOM 839 N N . SER A 1 109 ? -21.999 -3.597 16.102 1.00 41.16 109 SER A N 1
ATOM 840 C CA . SER A 1 109 ? -22.983 -3.761 15.022 1.00 41.16 109 SER A CA 1
ATOM 841 C C . SER A 1 109 ? -22.272 -4.624 13.969 1.00 41.16 109 SER A C 1
ATOM 843 O O . SER A 1 109 ? -21.221 -4.207 13.495 1.00 41.16 109 SER A O 1
ATOM 845 N N . ALA A 1 110 ? -22.640 -5.855 13.608 1.00 43.31 110 ALA A N 1
ATOM 846 C CA . ALA A 1 110 ? -23.935 -6.537 13.601 1.00 43.31 110 ALA A CA 1
ATOM 847 C C . ALA A 1 110 ? -25.047 -5.691 12.966 1.00 43.31 110 ALA A C 1
ATOM 849 O O . ALA A 1 110 ? -25.778 -5.002 13.673 1.00 43.31 110 ALA A O 1
ATOM 850 N N . SER A 1 111 ? -25.093 -5.721 11.632 1.00 44.31 111 SER A N 1
ATOM 851 C CA . SER A 1 111 ? -26.216 -5.475 10.700 1.00 44.31 111 SER A CA 1
ATOM 852 C C . SER A 1 111 ? -25.579 -5.374 9.305 1.00 44.31 111 SER A C 1
ATOM 854 O O . SER A 1 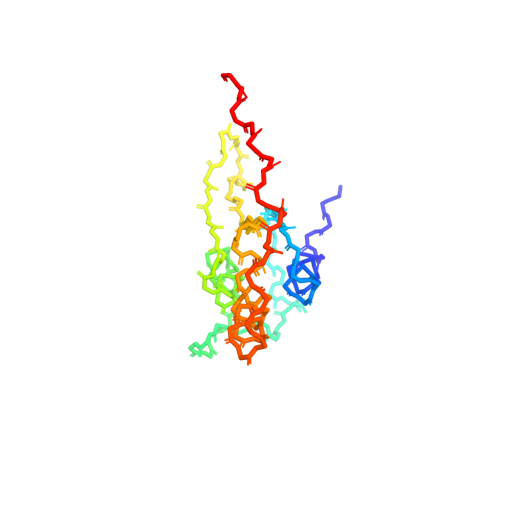111 ? -24.633 -4.608 9.159 1.00 44.31 111 SER A O 1
ATOM 856 N N . ALA A 1 112 ? -25.966 -6.091 8.258 1.00 37.97 112 ALA A N 1
ATOM 857 C CA . ALA A 1 112 ? -26.967 -7.125 8.026 1.00 37.97 112 ALA A CA 1
ATOM 858 C C . ALA A 1 112 ? -26.476 -7.975 6.835 1.00 37.97 112 ALA A C 1
ATOM 860 O O . ALA A 1 112 ? -25.595 -7.470 6.096 1.00 37.97 112 ALA A O 1
#

Foldseek 3Di:
DDPLVCPVVQLVVCLVVLHKDKDQHADQPCVVPVVQAQPVRDGQDDPVSVVRSSCSVDVQWDWDADPDDDRGIMIIHDSVRSCPVVVVVVCVVCVVVVDPDDPPPPDDDDDD

Secondary structure (DSSP, 8-state):
---GGGHHHHHHHHHHTT--EEE------TTT-TT-B-TTS-B--SHHHHHHHHHHS-TT-EEEE-SSSSS-EEEEE-HHHHHHHHHHHHHHHHHHHT--------------

Organism: Polarella glacialis (NCBI:txid89957)